Protein AF-A0A977KUM6-F1 (afdb_monomer_lite)

Sequence (54 aa):
MPRLAPKELKLEAKKREHLEKLINRHTTEQQIALRAKIVLLADEGGASHLCNKY

Foldseek 3Di:
DPPPQPPQDADDPVLLVVLVVLLPDPPHDPVSNVVSVVNNCSNVVNRVVVVPDD

Organism: NCBI:txid2824559

Secondary structure (DSSP, 8-state):
----PPPPP---HHHHHHHHHHHH-TTS-HHHHHHHHHHHHHHTTHHHHTTS--

Structure (mmCIF, N/CA/C/O backbone):
data_AF-A0A977KUM6-F1
#
_entry.id   AF-A0A977KUM6-F1
#
loop_
_atom_site.group_PDB
_atom_site.id
_atom_site.type_symbol
_atom_site.label_atom_id
_atom_site.label_alt_id
_atom_site.label_comp_id
_atom_site.label_asym_id
_atom_site.label_entity_id
_atom_site.label_seq_id
_atom_site.pdbx_PDB_ins_code
_atom_site.Cartn_x
_atom_site.Cartn_y
_atom_site.Cartn_z
_atom_site.occupancy
_atom_site.B_iso_or_equiv
_atom_site.auth_seq_id
_atom_site.auth_comp_id
_atom_site.auth_asym_id
_atom_site.auth_atom_id
_atom_site.pdbx_PDB_model_num
ATOM 1 N N . MET A 1 1 ? 22.534 10.694 -22.162 1.00 50.28 1 MET A N 1
ATOM 2 C CA . MET A 1 1 ? 22.537 10.020 -20.846 1.00 50.28 1 MET A CA 1
ATOM 3 C C . MET A 1 1 ? 22.002 8.608 -21.037 1.00 50.28 1 MET A C 1
ATOM 5 O O . MET A 1 1 ? 20.933 8.497 -21.634 1.00 50.28 1 MET A O 1
ATOM 9 N N . PRO A 1 2 ? 22.703 7.545 -20.607 1.00 53.06 2 PRO A N 1
ATOM 10 C CA . PRO A 1 2 ? 22.098 6.218 -20.559 1.00 53.06 2 PRO A CA 1
ATOM 11 C C . PRO A 1 2 ? 20.866 6.302 -19.650 1.00 53.06 2 PRO A C 1
ATOM 13 O O . PRO A 1 2 ? 20.958 6.753 -18.510 1.00 53.06 2 PRO A O 1
ATOM 16 N N . ARG A 1 3 ? 19.689 5.974 -20.188 1.00 63.88 3 ARG A N 1
ATOM 17 C CA . ARG A 1 3 ? 18.440 5.985 -19.423 1.00 63.88 3 ARG A CA 1
ATOM 18 C C . ARG A 1 3 ? 18.469 4.773 -18.498 1.00 63.88 3 ARG A C 1
ATOM 20 O O . ARG A 1 3 ? 18.317 3.649 -18.965 1.00 63.88 3 ARG A O 1
ATOM 27 N N . LEU A 1 4 ? 18.700 4.997 -17.206 1.00 69.31 4 LEU A N 1
ATOM 28 C CA . LEU A 1 4 ? 18.528 3.963 -16.192 1.00 69.31 4 LEU A CA 1
ATOM 29 C C . LEU A 1 4 ? 17.018 3.737 -16.041 1.00 69.31 4 LEU A C 1
ATOM 31 O O . LEU A 1 4 ? 16.345 4.447 -15.298 1.00 69.31 4 LEU A O 1
ATOM 35 N N . ALA A 1 5 ? 16.464 2.826 -16.840 1.00 66.88 5 ALA A N 1
ATOM 36 C CA . ALA A 1 5 ? 15.058 2.482 -16.725 1.00 66.88 5 ALA A CA 1
ATOM 37 C C . ALA A 1 5 ? 14.849 1.752 -15.385 1.00 66.88 5 ALA A C 1
ATOM 39 O O . ALA A 1 5 ? 15.562 0.780 -15.109 1.00 66.88 5 ALA A O 1
ATOM 40 N N . PRO A 1 6 ? 13.923 2.211 -14.527 1.00 71.81 6 PRO A N 1
ATOM 41 C CA . PRO A 1 6 ? 13.608 1.504 -13.297 1.00 71.81 6 PRO A CA 1
ATOM 42 C C . PRO A 1 6 ? 13.079 0.107 -13.631 1.00 71.81 6 PRO A C 1
ATOM 44 O O . PRO A 1 6 ? 12.327 -0.075 -14.589 1.00 71.81 6 PRO A O 1
ATOM 47 N N . LYS A 1 7 ? 13.491 -0.891 -12.843 1.00 76.75 7 LYS A N 1
ATOM 48 C CA . LYS A 1 7 ? 13.022 -2.269 -13.005 1.00 76.75 7 LYS A CA 1
ATOM 49 C C . LYS A 1 7 ? 11.503 -2.307 -12.852 1.00 76.75 7 LYS A C 1
ATOM 51 O O . LYS A 1 7 ? 10.975 -1.772 -11.878 1.00 76.75 7 LYS A O 1
ATOM 56 N N . GLU A 1 8 ? 10.830 -2.971 -13.787 1.00 76.44 8 GLU A N 1
ATOM 57 C CA . GLU A 1 8 ? 9.387 -3.178 -13.711 1.00 76.44 8 GLU A CA 1
ATOM 58 C C . GLU A 1 8 ? 9.032 -3.901 -12.411 1.00 76.44 8 GLU A C 1
ATOM 60 O O . GLU A 1 8 ? 9.535 -4.991 -12.115 1.00 76.44 8 GLU A O 1
ATOM 65 N N . LEU A 1 9 ? 8.169 -3.265 -11.625 1.00 84.19 9 LEU A N 1
ATOM 66 C CA . LEU A 1 9 ? 7.572 -3.867 -10.452 1.00 84.19 9 LEU A CA 1
ATOM 67 C C . LEU A 1 9 ? 6.282 -4.548 -10.898 1.00 84.19 9 LEU A C 1
ATOM 69 O O . LEU A 1 9 ? 5.415 -3.895 -11.462 1.00 84.19 9 LEU A O 1
ATOM 73 N N . LYS A 1 10 ? 6.160 -5.850 -10.646 1.00 89.06 10 LYS A N 1
ATOM 74 C CA . LYS A 1 10 ? 4.895 -6.577 -10.767 1.00 89.06 10 LYS A CA 1
ATOM 75 C C . LYS A 1 10 ? 4.595 -7.239 -9.437 1.00 89.06 10 LYS A C 1
ATOM 77 O O . LYS A 1 10 ? 5.386 -8.052 -8.955 1.00 89.06 10 LYS A O 1
ATOM 82 N N . LEU A 1 11 ? 3.486 -6.862 -8.822 1.00 88.88 11 LEU A N 1
ATOM 83 C CA . LEU A 1 11 ? 3.009 -7.459 -7.587 1.00 88.88 11 LEU A CA 1
ATOM 84 C C . LEU A 1 11 ? 2.083 -8.628 -7.898 1.00 88.88 11 LEU A C 1
ATOM 86 O O . LEU A 1 11 ? 1.301 -8.619 -8.844 1.00 88.88 11 LEU A O 1
ATOM 90 N N . GLU A 1 12 ? 2.134 -9.635 -7.037 1.00 93.12 12 GLU A N 1
ATOM 91 C CA . GLU A 1 12 ? 1.098 -10.662 -6.983 1.00 93.12 12 GLU A CA 1
ATOM 92 C C . GLU A 1 12 ? -0.226 -10.049 -6.499 1.00 93.12 12 GLU A C 1
ATOM 94 O O . GLU A 1 12 ? -0.223 -9.157 -5.645 1.00 93.12 12 GLU A O 1
ATOM 99 N N . ALA A 1 13 ? -1.361 -10.584 -6.958 1.00 91.06 13 ALA A N 1
ATOM 100 C CA . ALA A 1 13 ? -2.696 -10.091 -6.597 1.00 91.06 13 ALA A CA 1
ATOM 101 C C . ALA A 1 13 ? -2.901 -9.966 -5.074 1.00 91.06 13 ALA A C 1
ATOM 103 O O . ALA A 1 13 ? -3.362 -8.939 -4.583 1.00 91.06 13 ALA A O 1
ATOM 104 N N . LYS A 1 14 ? -2.427 -10.951 -4.299 1.00 93.69 14 LYS A N 1
ATOM 105 C CA . LYS A 1 14 ? -2.499 -10.929 -2.829 1.00 93.69 14 LYS A CA 1
ATOM 106 C C . LYS A 1 14 ? -1.760 -9.735 -2.207 1.00 93.69 14 LYS A C 1
ATOM 108 O O . LYS A 1 14 ? -2.187 -9.199 -1.186 1.00 93.69 14 LYS A O 1
ATOM 113 N N . LYS A 1 15 ? -0.641 -9.312 -2.807 1.00 93.12 15 LYS A N 1
ATOM 114 C CA . LYS A 1 15 ? 0.138 -8.150 -2.351 1.00 93.12 15 LYS A CA 1
ATOM 115 C C . LYS A 1 15 ? -0.571 -6.841 -2.709 1.00 93.12 15 LYS A C 1
ATOM 117 O O . LYS A 1 15 ? -0.575 -5.943 -1.870 1.00 93.12 15 LYS A O 1
ATOM 122 N N . ARG A 1 16 ? -1.216 -6.757 -3.883 1.00 94.00 16 ARG A N 1
ATOM 123 C CA . ARG A 1 16 ? -2.074 -5.613 -4.254 1.00 94.00 16 ARG A CA 1
ATOM 124 C C . ARG A 1 16 ? -3.207 -5.423 -3.249 1.00 94.00 16 ARG A C 1
ATOM 126 O O . ARG A 1 16 ? -3.303 -4.364 -2.638 1.00 94.00 16 ARG A O 1
ATOM 133 N N . GLU A 1 17 ? -3.972 -6.480 -2.978 1.00 95.19 17 GLU A N 1
ATOM 134 C CA . GLU A 1 17 ? -5.088 -6.435 -2.022 1.00 95.19 17 GLU A CA 1
ATOM 135 C C . GLU A 1 17 ? -4.644 -6.015 -0.614 1.00 95.19 17 GLU A C 1
ATOM 137 O O . GLU A 1 17 ? -5.342 -5.283 0.091 1.00 95.19 17 GLU A O 1
ATOM 142 N N . HIS A 1 18 ? -3.473 -6.482 -0.171 1.00 94.62 18 HIS A N 1
ATOM 143 C CA . HIS A 1 18 ? -2.916 -6.065 1.112 1.00 94.62 18 HIS A CA 1
ATOM 144 C C . HIS A 1 18 ? -2.588 -4.572 1.141 1.00 94.62 18 HIS A C 1
ATOM 146 O O . HIS A 1 18 ? -2.885 -3.926 2.144 1.00 94.62 18 HIS A O 1
ATOM 152 N N . LEU A 1 19 ? -2.015 -4.015 0.071 1.00 94.81 19 LEU A N 1
ATOM 153 C CA . LEU A 1 19 ? -1.708 -2.585 -0.012 1.00 94.81 19 LEU A CA 1
ATOM 154 C C . LEU A 1 19 ? -2.975 -1.728 -0.026 1.00 94.81 19 LEU A C 1
ATOM 156 O O . LEU A 1 19 ? -3.028 -0.723 0.680 1.00 94.81 19 LEU A O 1
ATOM 160 N N . GLU A 1 20 ? -4.013 -2.147 -0.748 1.00 94.31 20 GLU A N 1
ATOM 161 C CA . GLU A 1 20 ? -5.310 -1.459 -0.762 1.00 94.31 20 GLU A CA 1
ATOM 162 C C . GLU A 1 20 ? -5.949 -1.421 0.631 1.00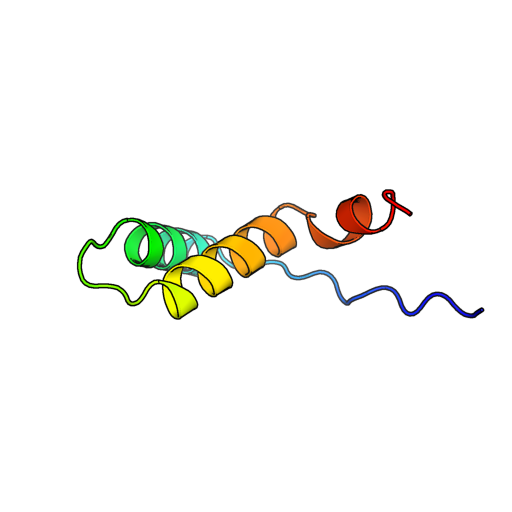 94.31 20 GLU A C 1
ATOM 164 O O . GLU A 1 20 ? -6.377 -0.363 1.100 1.00 94.31 20 GLU A O 1
ATOM 169 N N . LYS A 1 21 ? -5.937 -2.549 1.353 1.00 95.25 21 LYS A N 1
ATOM 170 C CA . LYS A 1 21 ? -6.392 -2.605 2.755 1.00 95.25 21 LYS A CA 1
ATOM 171 C C . LYS A 1 21 ? -5.585 -1.670 3.653 1.00 95.25 21 LYS A C 1
ATOM 173 O O . LYS A 1 21 ? -6.142 -1.047 4.554 1.00 95.25 21 LYS A O 1
ATOM 178 N N . LEU A 1 22 ? -4.281 -1.568 3.409 1.00 94.62 22 LEU A N 1
ATOM 179 C CA . LEU A 1 22 ? -3.366 -0.732 4.182 1.00 94.62 22 LEU A CA 1
ATOM 180 C C . LEU A 1 22 ? -3.645 0.763 3.958 1.00 94.62 22 LEU A C 1
ATOM 182 O O . LEU A 1 22 ? -3.627 1.531 4.918 1.00 94.62 22 LEU A O 1
ATOM 186 N N . ILE A 1 23 ? -3.975 1.156 2.725 1.00 94.31 23 ILE A N 1
ATOM 187 C CA . ILE A 1 23 ? -4.361 2.528 2.356 1.00 94.31 23 ILE A CA 1
ATOM 188 C C . ILE A 1 23 ? -5.726 2.906 2.938 1.00 94.31 23 ILE A C 1
ATOM 190 O O . ILE A 1 23 ? -5.889 4.019 3.432 1.00 94.31 23 ILE A O 1
ATOM 194 N N . ASN A 1 24 ? -6.693 1.987 2.897 1.00 93.94 24 ASN A N 1
ATOM 195 C CA . ASN A 1 24 ? -8.065 2.241 3.350 1.00 93.94 24 ASN A CA 1
ATOM 196 C C . ASN A 1 24 ? -8.221 2.201 4.878 1.00 93.94 24 ASN A C 1
ATOM 198 O O . ASN A 1 24 ? -9.255 2.595 5.420 1.00 93.94 24 ASN A O 1
ATOM 202 N N . ARG A 1 25 ? -7.207 1.720 5.600 1.00 95.88 25 ARG A N 1
ATOM 203 C CA . ARG A 1 25 ? -7.227 1.639 7.058 1.00 95.88 25 ARG A CA 1
ATOM 204 C C . ARG A 1 25 ? -6.990 3.019 7.680 1.00 95.88 25 ARG A C 1
ATOM 206 O O . ARG A 1 25 ? -5.905 3.5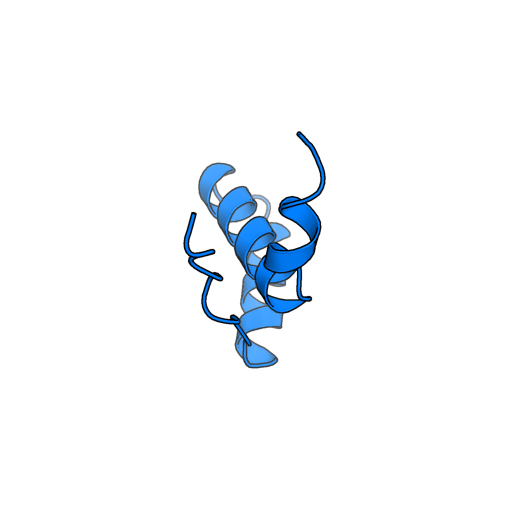81 7.589 1.00 95.88 25 ARG A O 1
ATOM 213 N N . HIS A 1 26 ? -7.984 3.507 8.420 1.00 89.81 26 HIS A N 1
ATOM 214 C CA . HIS A 1 26 ? -7.963 4.822 9.080 1.00 89.81 26 HIS A CA 1
ATOM 215 C C . HIS A 1 26 ? -6.854 4.981 10.142 1.00 89.81 26 HIS A C 1
ATOM 217 O O . HIS A 1 26 ? -6.502 6.091 10.526 1.00 89.81 26 HIS A O 1
ATOM 223 N N . THR A 1 27 ? -6.293 3.878 10.644 1.00 94.88 27 THR A N 1
ATOM 224 C CA . THR A 1 27 ? -5.205 3.909 11.637 1.00 94.88 27 THR A CA 1
ATOM 225 C C . THR A 1 27 ? -3.812 3.852 11.007 1.00 94.88 27 THR A C 1
ATOM 227 O O . THR A 1 27 ? -2.827 3.790 11.736 1.00 94.88 27 THR A O 1
ATOM 230 N N . THR A 1 28 ? -3.706 3.768 9.681 1.00 94.50 28 THR A N 1
ATOM 231 C CA . THR A 1 28 ? -2.411 3.728 9.000 1.00 94.50 28 THR A CA 1
ATOM 232 C C . THR A 1 28 ? -1.800 5.123 8.980 1.00 94.50 28 THR A C 1
ATOM 234 O O . THR A 1 28 ? -2.451 6.092 8.594 1.00 94.50 28 THR A O 1
ATOM 237 N N . GLU A 1 29 ? -0.521 5.226 9.335 1.00 96.44 29 GLU A N 1
ATOM 238 C CA . GLU A 1 29 ? 0.211 6.481 9.207 1.00 96.44 29 GLU A CA 1
ATOM 239 C C . GLU A 1 29 ? 0.262 6.960 7.750 1.00 96.44 29 GLU A C 1
ATOM 241 O O . GLU A 1 29 ? 0.523 6.189 6.821 1.00 96.44 29 GLU A O 1
ATOM 246 N N . GLN A 1 30 ? 0.089 8.265 7.550 1.00 93.56 30 GLN A N 1
ATOM 247 C CA . GLN A 1 30 ? -0.006 8.875 6.221 1.00 93.56 30 GLN A CA 1
ATOM 248 C C . GLN A 1 30 ? 1.194 8.544 5.321 1.00 93.56 30 GLN A C 1
ATOM 250 O O . GLN A 1 30 ? 1.021 8.270 4.134 1.00 93.56 30 GLN A O 1
ATOM 255 N N . GLN A 1 31 ? 2.405 8.502 5.886 1.00 95.75 31 GLN A N 1
ATOM 256 C CA . GLN A 1 31 ? 3.632 8.154 5.161 1.00 95.75 31 GLN A CA 1
ATOM 257 C C . GLN A 1 31 ? 3.608 6.730 4.591 1.00 95.75 31 GLN A C 1
ATOM 259 O O . GLN A 1 31 ? 4.084 6.491 3.479 1.00 95.75 31 GLN A O 1
ATOM 264 N N . ILE A 1 32 ? 3.017 5.786 5.323 1.00 94.94 32 ILE A N 1
ATOM 265 C CA . ILE A 1 32 ? 2.900 4.392 4.895 1.00 94.94 32 ILE A CA 1
ATOM 266 C C . ILE A 1 32 ? 1.833 4.287 3.804 1.00 94.94 32 ILE A C 1
ATOM 268 O O . ILE A 1 32 ? 2.074 3.657 2.774 1.00 94.94 32 ILE A O 1
ATOM 272 N N . ALA A 1 33 ? 0.694 4.966 3.976 1.00 94.75 33 ALA A N 1
ATOM 273 C CA . ALA A 1 33 ? -0.355 5.023 2.961 1.00 94.75 33 ALA A CA 1
ATOM 274 C C . ALA A 1 33 ? 0.148 5.648 1.645 1.00 94.75 33 ALA A C 1
ATOM 276 O O . ALA A 1 33 ? -0.146 5.137 0.566 1.00 94.75 33 ALA A O 1
ATOM 277 N N . LEU A 1 34 ? 0.953 6.714 1.718 1.00 94.56 34 LEU A N 1
ATOM 278 C CA . LEU A 1 34 ? 1.565 7.347 0.546 1.00 94.56 34 LEU A CA 1
ATOM 279 C C . LEU A 1 34 ? 2.508 6.381 -0.185 1.00 94.56 34 LEU A C 1
ATOM 281 O O . LEU A 1 34 ? 2.420 6.230 -1.402 1.00 94.56 34 LEU A O 1
ATOM 285 N N . ARG A 1 35 ? 3.381 5.685 0.555 1.00 94.31 35 ARG A N 1
ATOM 286 C CA . ARG A 1 35 ? 4.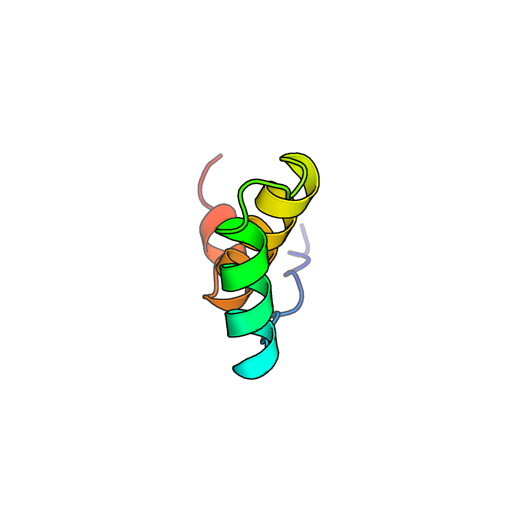292 4.685 -0.023 1.00 94.31 35 ARG A CA 1
ATOM 287 C C . ARG A 1 35 ? 3.532 3.530 -0.670 1.00 94.31 35 ARG A C 1
ATOM 289 O O . ARG A 1 35 ? 3.878 3.136 -1.777 1.00 94.31 35 ARG A O 1
ATOM 296 N N . ALA A 1 36 ? 2.480 3.031 -0.026 1.00 94.56 36 ALA A N 1
ATOM 297 C CA . ALA A 1 36 ? 1.633 1.981 -0.585 1.00 94.56 36 ALA A CA 1
ATOM 298 C C . ALA A 1 36 ? 0.976 2.410 -1.910 1.00 94.56 36 ALA A C 1
ATOM 300 O O . ALA A 1 36 ? 0.963 1.629 -2.859 1.00 94.56 36 ALA A O 1
ATOM 301 N N . LYS A 1 37 ? 0.517 3.667 -2.014 1.00 92.50 37 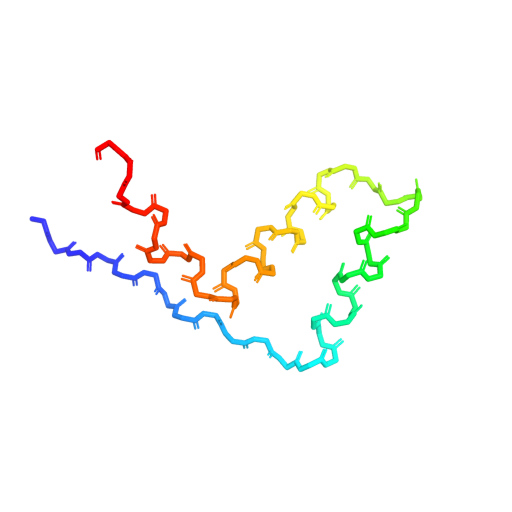LYS A N 1
ATOM 302 C CA . LYS A 1 37 ? -0.017 4.231 -3.267 1.00 92.50 37 LYS A CA 1
ATOM 303 C C . LYS A 1 37 ? 1.035 4.289 -4.373 1.00 92.50 37 LYS A C 1
ATOM 305 O O . LYS A 1 37 ? 0.749 3.883 -5.491 1.00 92.50 37 LYS A O 1
ATOM 310 N N . ILE A 1 38 ? 2.251 4.751 -4.069 1.00 91.94 38 ILE A N 1
ATOM 311 C CA . ILE A 1 38 ? 3.361 4.795 -5.042 1.00 91.94 38 ILE A CA 1
ATOM 312 C C . ILE A 1 38 ? 3.672 3.390 -5.566 1.00 91.94 38 ILE A C 1
ATOM 314 O O . ILE A 1 38 ? 3.889 3.206 -6.760 1.00 91.94 38 ILE A O 1
ATOM 318 N N . VAL A 1 39 ? 3.673 2.399 -4.675 1.00 91.94 39 VAL A N 1
ATOM 319 C CA . VAL A 1 39 ? 3.943 1.000 -5.013 1.00 91.94 39 VAL A CA 1
ATOM 320 C C . VAL A 1 39 ? 2.840 0.406 -5.899 1.00 91.94 39 VAL A C 1
ATOM 322 O O . VAL A 1 39 ? 3.170 -0.245 -6.887 1.00 91.94 39 VAL A O 1
ATOM 325 N N . LEU A 1 40 ? 1.560 0.666 -5.601 1.00 91.81 40 LEU A N 1
ATOM 326 C CA . LEU A 1 40 ? 0.438 0.254 -6.460 1.00 91.81 40 LEU A CA 1
ATOM 327 C C . LEU A 1 40 ? 0.512 0.908 -7.843 1.00 91.81 40 LEU A C 1
ATOM 329 O O . LEU A 1 40 ? 0.430 0.214 -8.850 1.00 91.81 40 LEU A O 1
ATOM 333 N N . LEU A 1 41 ? 0.761 2.219 -7.898 1.00 88.75 41 LEU A N 1
ATOM 334 C CA . LEU A 1 41 ? 0.918 2.933 -9.166 1.00 88.75 41 LEU A CA 1
ATOM 335 C C . LEU A 1 41 ? 2.082 2.367 -9.982 1.00 88.75 41 LEU A C 1
ATOM 337 O O . LEU A 1 41 ? 1.938 2.131 -11.175 1.00 88.75 41 LEU A O 1
ATOM 341 N N . ALA A 1 42 ? 3.236 2.112 -9.359 1.00 87.50 42 ALA A N 1
ATOM 342 C CA . ALA A 1 42 ? 4.395 1.537 -10.041 1.00 87.50 42 ALA A CA 1
ATOM 343 C C . ALA A 1 42 ? 4.096 0.157 -10.651 1.00 87.50 42 ALA A C 1
ATOM 345 O O . ALA A 1 42 ? 4.577 -0.144 -11.742 1.00 87.50 42 ALA A O 1
ATOM 346 N N . ASP A 1 43 ? 3.279 -0.641 -9.970 1.00 89.31 43 ASP A N 1
ATOM 347 C CA . ASP A 1 43 ? 2.830 -1.962 -10.403 1.00 89.31 43 ASP A CA 1
ATOM 348 C C . ASP A 1 43 ? 1.762 -1.925 -11.518 1.00 89.31 43 ASP A C 1
ATOM 350 O O . ASP A 1 43 ? 1.679 -2.831 -12.348 1.00 89.31 43 ASP A O 1
ATOM 354 N N . GLU A 1 44 ? 1.001 -0.836 -11.629 1.00 85.44 44 GLU A N 1
ATOM 355 C CA . GLU A 1 44 ? 0.124 -0.551 -12.779 1.00 85.44 44 GLU A CA 1
ATOM 356 C C . GLU A 1 44 ? 0.892 -0.093 -14.037 1.00 85.44 44 GLU A C 1
ATOM 358 O O . GLU A 1 44 ? 0.291 0.151 -15.081 1.00 85.44 44 GLU A O 1
ATOM 363 N N . GLY A 1 45 ? 2.224 0.019 -13.972 1.00 75.00 45 GLY A N 1
ATOM 364 C CA . GLY A 1 45 ? 3.047 0.594 -15.045 1.00 75.00 45 GLY A CA 1
ATOM 365 C C . GLY A 1 45 ? 3.302 2.098 -14.881 1.00 75.00 45 GLY A C 1
ATOM 366 O O . GLY A 1 45 ? 3.821 2.739 -15.793 1.00 75.00 45 GLY A O 1
ATOM 367 N N . GLY A 1 46 ? 2.986 2.640 -13.697 1.00 61.84 46 GLY A N 1
ATOM 368 C CA . GLY A 1 46 ? 3.252 3.984 -13.154 1.00 61.84 46 GLY A CA 1
ATOM 369 C C 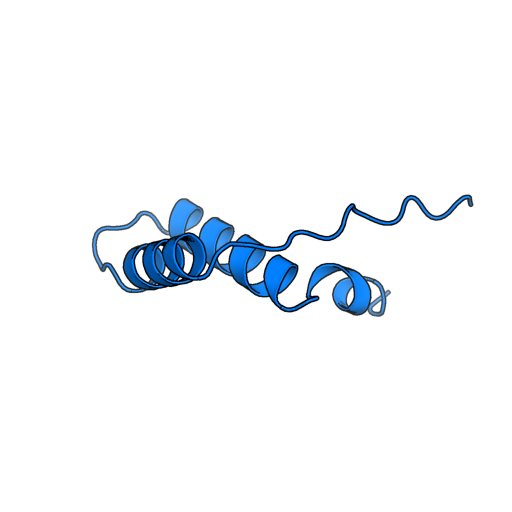. GLY A 1 46 ? 4.563 4.639 -13.547 1.00 61.84 46 GLY A C 1
ATOM 370 O O . GLY A 1 46 ? 4.657 5.808 -13.923 1.00 61.84 46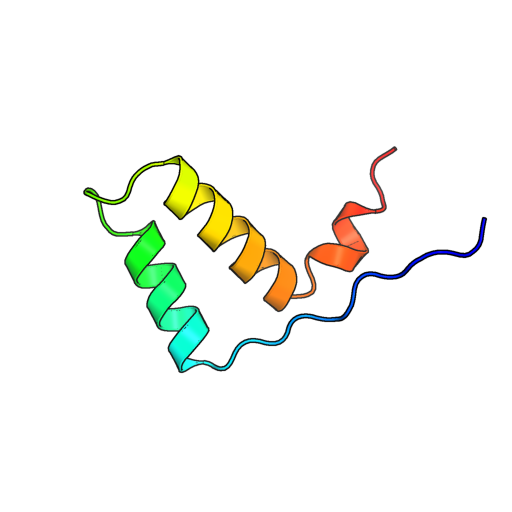 GLY A O 1
ATOM 371 N N . ALA A 1 47 ? 5.624 3.859 -13.370 1.00 54.28 47 ALA A N 1
ATOM 372 C CA . ALA A 1 47 ? 6.973 4.393 -13.296 1.00 54.28 47 ALA A CA 1
ATOM 373 C C . ALA A 1 47 ? 7.497 4.909 -14.647 1.00 54.28 47 ALA A C 1
ATOM 375 O O . ALA A 1 47 ? 8.373 5.770 -14.664 1.00 54.28 47 ALA A O 1
ATOM 376 N N . SER A 1 48 ? 6.957 4.433 -15.774 1.00 52.00 48 SER A N 1
ATOM 377 C CA . SER A 1 48 ? 7.383 4.862 -17.113 1.00 52.00 48 SER A CA 1
ATOM 378 C C . SER A 1 48 ? 6.690 6.144 -17.590 1.00 52.00 48 SER A C 1
ATOM 380 O O . SER A 1 48 ? 7.281 6.898 -18.362 1.00 52.00 48 SER A O 1
ATOM 382 N N . HIS A 1 49 ? 5.483 6.447 -17.104 1.00 49.38 49 HIS A N 1
ATOM 383 C CA . HIS A 1 49 ? 4.732 7.647 -17.497 1.00 49.38 49 HIS A CA 1
ATOM 384 C C . HIS A 1 49 ? 4.956 8.858 -16.581 1.00 49.38 49 HIS A C 1
ATOM 386 O O . HIS A 1 49 ? 4.708 9.989 -16.995 1.00 49.38 49 HIS A O 1
ATOM 392 N N . LEU A 1 50 ? 5.506 8.663 -15.377 1.00 51.50 50 LEU A N 1
ATOM 393 C CA . LEU A 1 50 ? 5.960 9.772 -14.526 1.00 51.50 50 LEU A CA 1
ATOM 394 C C . LEU A 1 50 ? 7.220 10.476 -15.071 1.00 51.50 50 LEU A C 1
ATOM 396 O O . LEU A 1 50 ? 7.526 11.582 -14.640 1.00 51.50 50 LEU A O 1
ATOM 400 N N . CYS A 1 51 ? 7.914 9.882 -16.050 1.00 46.25 51 CYS A N 1
ATOM 401 C CA . CYS A 1 51 ? 9.093 10.469 -16.699 1.00 46.25 51 CYS A CA 1
ATOM 402 C C . CYS A 1 51 ? 8.755 11.442 -17.855 1.00 46.25 51 CYS A C 1
ATOM 404 O O . CYS A 1 51 ? 9.661 11.865 -18.567 1.00 46.25 51 CYS A O 1
ATOM 406 N N . ASN A 1 52 ? 7.478 11.795 -18.066 1.00 45.00 52 ASN A N 1
ATOM 407 C CA . ASN A 1 52 ? 7.064 12.779 -19.078 1.00 45.00 52 ASN A CA 1
ATOM 408 C C . ASN A 1 52 ? 6.286 13.961 -18.475 1.00 45.00 52 ASN A C 1
ATOM 410 O O . ASN A 1 52 ? 5.221 14.358 -18.948 1.00 45.00 52 ASN A O 1
ATOM 414 N N . LYS A 1 53 ? 6.825 14.517 -17.393 1.00 45.47 53 LYS A N 1
ATOM 415 C CA . LYS A 1 53 ? 6.633 15.916 -17.012 1.00 45.47 53 LYS A CA 1
ATOM 416 C C . LYS A 1 53 ? 8.005 16.427 -16.584 1.00 45.47 53 LYS A C 1
ATOM 418 O O . LYS A 1 53 ? 8.581 15.831 -15.681 1.00 45.47 53 LYS A O 1
ATOM 423 N N . TYR A 1 54 ? 8.437 17.517 -17.219 1.00 39.22 54 TYR A N 1
ATOM 424 C CA . TYR A 1 54 ? 9.743 18.194 -17.147 1.00 39.22 54 TYR A CA 1
ATOM 425 C C . TYR A 1 54 ? 10.779 17.705 -18.161 1.00 39.22 54 TYR A C 1
ATOM 427 O O . TYR A 1 54 ? 11.335 16.600 -17.995 1.00 39.22 54 TYR A O 1
#

pLDDT: mean 81.22, std 17.77, range [39.22, 96.44]

Radius of gyration: 13.16 Å; chains: 1; bounding box: 31×29×32 Å